Protein AF-A0A2S5KR65-F1 (afdb_monomer_lite)

Organism: NCBI:txid2083153

pLDDT: mean 71.74, std 11.84, range [53.06, 91.81]

Sequence (64 aa):
MRLFILIAVVLGLAGCVAAGNKACTTDSCSRPLSTPEKLVIWWSPSMRDGLPQDQDTTSHSFTN

InterPro domains:
  IPR048207 HrpT-like [NF041532] (13-60)

Foldseek 3Di:
DVVVVVVVVVVVVVVCVVVVPPPVDVVVDPDDDADPVGDDDDDDPVVCPPPDPPDDPPDDDDDD

Radius of gyration: 22.81 Å; chains: 1; bounding box: 56×31×54 Å

Structure (mmCIF, N/CA/C/O backbone):
data_AF-A0A2S5KR65-F1
#
_entry.id   AF-A0A2S5KR65-F1
#
loop_
_atom_site.group_PDB
_atom_site.id
_atom_site.type_symbol
_atom_site.label_atom_id
_atom_site.label_alt_id
_atom_site.label_comp_id
_atom_site.label_asym_id
_atom_site.label_entity_id
_atom_site.label_seq_id
_atom_site.pdbx_PDB_ins_code
_atom_site.Cartn_x
_atom_site.Cartn_y
_atom_site.Cartn_z
_atom_site.occupancy
_atom_site.B_iso_or_equiv
_atom_site.auth_seq_id
_atom_site.auth_comp_id
_atom_site.auth_asym_id
_atom_site.auth_atom_id
_atom_site.pdbx_PDB_model_num
ATOM 1 N N . MET A 1 1 ? 25.941 -19.024 30.726 1.00 67.56 1 MET A N 1
ATOM 2 C CA . MET A 1 1 ? 25.750 -19.300 29.280 1.00 67.56 1 MET A CA 1
ATOM 3 C C . MET A 1 1 ? 24.303 -19.105 28.813 1.00 67.56 1 MET A C 1
ATOM 5 O O . MET A 1 1 ? 24.103 -18.352 27.876 1.00 67.56 1 MET A O 1
ATOM 9 N N . ARG A 1 2 ? 23.286 -19.678 29.482 1.00 82.69 2 ARG A N 1
ATOM 10 C CA . ARG A 1 2 ? 21.861 -19.523 29.098 1.00 82.69 2 ARG A CA 1
ATOM 11 C C . ARG A 1 2 ? 21.352 -18.071 29.066 1.00 82.69 2 ARG A C 1
ATOM 13 O O . ARG A 1 2 ? 20.622 -17.710 28.156 1.00 82.69 2 ARG A O 1
ATOM 20 N N . LEU A 1 3 ? 21.792 -17.233 30.008 1.00 87.62 3 LEU A N 1
ATOM 21 C CA . LEU A 1 3 ? 21.410 -15.815 30.063 1.00 87.62 3 LEU A CA 1
ATOM 22 C C . LEU A 1 3 ? 21.879 -15.027 28.827 1.00 87.62 3 LEU A C 1
ATOM 24 O O . LEU A 1 3 ? 21.124 -14.237 28.279 1.00 87.62 3 LEU A O 1
ATOM 28 N N . PHE A 1 4 ? 23.095 -15.296 28.346 1.00 88.56 4 PHE A N 1
ATOM 29 C CA . PHE A 1 4 ? 23.641 -14.641 27.154 1.00 88.56 4 PHE A CA 1
ATOM 30 C C . PHE A 1 4 ? 22.877 -15.018 25.883 1.00 88.56 4 PHE A C 1
ATOM 32 O O . PHE A 1 4 ? 22.681 -14.171 25.019 1.00 88.56 4 PHE A O 1
ATOM 39 N N . ILE A 1 5 ? 22.390 -16.260 25.798 1.00 90.44 5 ILE A N 1
ATOM 40 C CA . ILE A 1 5 ? 21.554 -16.718 24.681 1.00 90.44 5 ILE A CA 1
ATOM 41 C C . ILE A 1 5 ? 20.214 -15.976 24.686 1.00 90.44 5 ILE A C 1
ATOM 43 O O . ILE A 1 5 ? 19.791 -15.481 23.648 1.00 90.44 5 ILE A O 1
ATOM 47 N N . LEU A 1 6 ? 19.574 -15.836 25.851 1.00 91.31 6 LEU A N 1
ATOM 48 C CA . LEU A 1 6 ? 18.311 -15.099 25.966 1.00 91.31 6 LEU A CA 1
ATOM 49 C C . LEU A 1 6 ? 18.474 -13.623 25.582 1.00 91.31 6 LEU A C 1
ATOM 51 O O . LEU A 1 6 ? 17.661 -13.093 24.832 1.00 91.31 6 LEU A O 1
ATOM 55 N N . ILE A 1 7 ? 19.554 -12.983 26.035 1.00 91.81 7 ILE A N 1
ATOM 56 C CA . ILE A 1 7 ? 19.862 -11.591 25.684 1.00 91.81 7 ILE A CA 1
ATOM 57 C C . ILE A 1 7 ? 20.096 -11.453 24.173 1.00 91.81 7 ILE A C 1
ATOM 59 O O . ILE A 1 7 ? 19.539 -10.551 23.551 1.00 91.81 7 ILE A O 1
ATOM 63 N N . ALA A 1 8 ? 20.857 -12.366 23.562 1.00 89.50 8 ALA A N 1
ATOM 64 C CA . ALA A 1 8 ? 21.110 -12.352 22.122 1.00 89.50 8 ALA A CA 1
ATOM 65 C C . ALA A 1 8 ? 19.824 -12.531 21.295 1.00 89.50 8 ALA A C 1
ATOM 67 O O . ALA A 1 8 ? 19.639 -11.845 20.293 1.00 89.50 8 ALA A O 1
ATOM 68 N N . VAL A 1 9 ? 18.912 -13.403 21.736 1.00 89.81 9 VAL A N 1
ATOM 69 C CA . VAL A 1 9 ? 17.616 -13.625 21.074 1.00 89.81 9 VAL A CA 1
ATOM 70 C C . VAL A 1 9 ? 16.736 -12.377 21.152 1.00 89.81 9 VAL A C 1
ATOM 72 O O . VAL A 1 9 ? 16.197 -11.950 20.132 1.00 89.81 9 VAL A O 1
ATOM 75 N N . VAL A 1 10 ? 16.625 -11.751 22.327 1.00 89.31 10 VAL A N 1
ATOM 76 C CA . VAL A 1 10 ? 15.825 -10.526 22.507 1.00 89.31 10 VAL A CA 1
ATOM 77 C C . VAL A 1 10 ? 16.383 -9.373 21.669 1.00 89.31 10 VAL A C 1
ATOM 79 O O . VAL A 1 10 ? 15.620 -8.681 20.995 1.00 89.31 10 VAL A O 1
ATOM 82 N N . LEU A 1 11 ? 17.706 -9.196 21.654 1.00 87.56 11 LEU A N 1
ATOM 83 C CA . LEU A 1 11 ? 18.363 -8.163 20.847 1.00 87.56 11 LEU A CA 1
ATOM 84 C C . LEU A 1 11 ? 18.199 -8.412 19.339 1.00 87.56 11 LEU A C 1
ATOM 86 O O . LEU A 1 11 ? 17.958 -7.467 18.590 1.00 87.56 11 LEU A O 1
ATOM 90 N N . GLY A 1 12 ? 18.272 -9.670 18.893 1.00 85.00 12 GLY A N 1
ATOM 91 C CA . GLY A 1 12 ? 18.046 -10.037 17.493 1.00 85.00 12 GLY A CA 1
ATOM 92 C C . GLY A 1 12 ? 16.611 -9.764 17.030 1.00 85.00 12 GLY A C 1
ATOM 93 O O . GLY A 1 12 ? 16.401 -9.164 15.977 1.00 85.00 12 GLY A O 1
ATOM 94 N N . LEU A 1 13 ? 15.619 -10.132 17.847 1.00 81.00 13 LEU A N 1
ATOM 95 C CA . LEU A 1 13 ? 14.200 -9.878 17.567 1.00 81.00 13 LEU A CA 1
ATOM 96 C C . LEU A 1 13 ? 13.883 -8.374 17.531 1.00 81.00 13 LEU A C 1
ATOM 98 O O . LEU A 1 13 ? 13.171 -7.920 16.635 1.00 81.00 13 LEU A O 1
ATOM 102 N N . ALA A 1 14 ? 14.446 -7.592 18.458 1.00 78.81 14 ALA A N 1
ATOM 103 C CA . ALA A 1 14 ? 14.287 -6.138 18.479 1.00 78.81 14 ALA A CA 1
ATOM 104 C C . ALA A 1 14 ? 14.856 -5.468 17.213 1.00 78.81 14 ALA A C 1
ATOM 106 O O . ALA A 1 14 ? 14.243 -4.546 16.673 1.00 78.81 14 ALA A O 1
ATOM 107 N N . GLY A 1 15 ? 15.985 -5.966 16.696 1.00 70.50 15 GLY A N 1
ATOM 108 C CA . GLY A 1 15 ? 16.579 -5.488 15.445 1.00 70.50 15 GLY A CA 1
ATOM 109 C C . GLY A 1 15 ? 15.700 -5.742 14.215 1.00 70.50 15 GLY A C 1
ATOM 110 O O . GLY A 1 15 ? 15.573 -4.862 13.366 1.00 70.50 15 GLY A O 1
ATOM 111 N N . CYS A 1 16 ? 15.034 -6.899 14.133 1.00 70.12 16 CYS A N 1
ATOM 112 C CA . CYS A 1 16 ? 14.126 -7.210 13.022 1.00 70.12 16 CYS A CA 1
ATOM 113 C C . CYS A 1 16 ? 12.898 -6.292 12.981 1.00 70.12 16 CYS A C 1
ATOM 115 O O . CYS A 1 16 ? 12.509 -5.845 11.903 1.00 70.12 16 CYS A O 1
ATOM 117 N N . VAL A 1 17 ? 12.306 -5.971 14.135 1.00 66.12 17 VAL A N 1
ATOM 118 C CA . VAL A 1 17 ? 11.151 -5.057 14.196 1.00 66.12 17 VAL A CA 1
ATOM 119 C C . VAL A 1 17 ? 11.580 -3.617 13.896 1.00 66.12 17 VAL A C 1
ATOM 121 O O . VAL A 1 17 ? 10.856 -2.889 13.222 1.00 66.12 17 VAL A O 1
ATOM 124 N N . ALA A 1 18 ? 12.772 -3.206 14.339 1.00 63.19 18 ALA A N 1
ATOM 125 C CA . ALA A 1 18 ? 13.300 -1.871 14.060 1.00 63.19 18 ALA A CA 1
ATOM 126 C C . ALA A 1 18 ? 13.703 -1.677 12.584 1.00 63.19 18 ALA A C 1
ATOM 128 O O . ALA A 1 18 ? 13.496 -0.599 12.031 1.00 63.19 18 ALA A O 1
ATOM 129 N N . ALA A 1 19 ? 14.244 -2.711 11.930 1.00 61.28 19 ALA A N 1
ATOM 130 C CA . ALA A 1 19 ? 14.682 -2.649 10.533 1.00 61.28 19 ALA A CA 1
ATOM 131 C C . ALA A 1 19 ? 13.556 -2.913 9.515 1.00 61.28 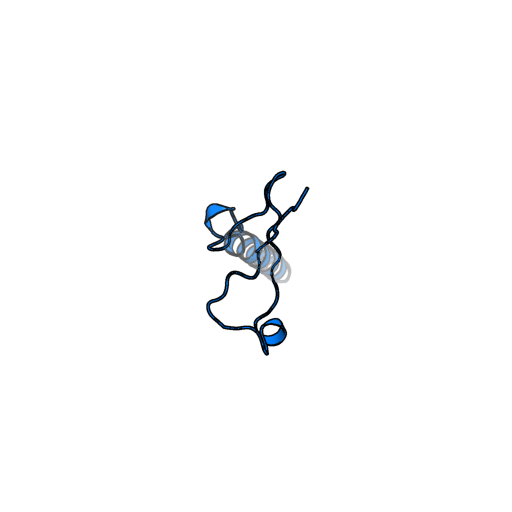19 ALA A C 1
ATOM 133 O O . ALA A 1 19 ? 13.651 -2.479 8.368 1.00 61.28 19 ALA A O 1
ATOM 134 N N . GLY A 1 20 ? 12.487 -3.611 9.919 1.00 55.72 20 GLY A N 1
ATOM 135 C CA . GLY A 1 20 ? 11.361 -3.964 9.047 1.00 55.72 20 GLY A CA 1
ATOM 136 C C . GLY A 1 20 ? 10.405 -2.810 8.746 1.00 55.72 20 GLY A C 1
ATOM 137 O O . GLY A 1 20 ? 9.625 -2.886 7.800 1.00 55.72 20 GLY A O 1
ATOM 138 N N . ASN A 1 21 ? 10.495 -1.712 9.496 1.00 56.81 21 ASN A N 1
ATOM 139 C CA . ASN A 1 21 ? 9.609 -0.568 9.339 1.00 56.81 21 ASN A CA 1
ATOM 140 C C . ASN A 1 21 ? 10.238 0.506 8.445 1.00 56.81 21 ASN A C 1
ATOM 142 O O . ASN A 1 21 ? 10.329 1.677 8.812 1.00 56.81 21 ASN A O 1
ATOM 146 N N . LYS A 1 22 ? 10.504 0.154 7.183 1.00 55.56 22 LYS A N 1
ATOM 147 C CA . LYS A 1 22 ? 10.004 1.037 6.122 1.00 55.56 22 LYS A CA 1
ATOM 148 C C . LYS A 1 22 ? 8.488 0.942 6.253 1.00 55.56 22 LYS A C 1
ATOM 150 O O . LYS A 1 22 ? 7.861 0.130 5.580 1.00 55.56 22 LYS A O 1
ATOM 155 N N . ALA A 1 23 ? 7.920 1.669 7.222 1.00 55.28 23 ALA A N 1
ATOM 156 C CA . ALA A 1 23 ? 6.486 1.843 7.293 1.00 55.28 23 ALA A CA 1
ATOM 157 C C . ALA A 1 23 ? 6.060 2.145 5.858 1.00 55.28 23 ALA A C 1
ATOM 159 O O . ALA A 1 23 ? 6.712 2.961 5.199 1.00 55.28 23 ALA A O 1
ATOM 160 N N . CYS A 1 24 ? 5.062 1.432 5.339 1.00 56.03 24 CYS A N 1
ATOM 161 C CA . CYS A 1 24 ? 4.375 1.871 4.135 1.00 56.03 24 CYS A CA 1
ATOM 162 C C . CYS A 1 24 ? 3.723 3.207 4.491 1.00 56.03 24 CYS A C 1
ATOM 164 O O . CYS A 1 24 ? 2.543 3.283 4.817 1.00 56.03 24 CYS A O 1
ATOM 166 N N . THR A 1 25 ? 4.540 4.255 4.540 1.00 57.84 25 THR A N 1
ATOM 167 C CA . THR A 1 25 ? 4.096 5.625 4.550 1.00 57.84 25 THR A CA 1
ATOM 168 C C . THR A 1 25 ? 3.401 5.811 3.217 1.00 57.84 25 THR A C 1
ATOM 170 O O . THR A 1 25 ? 3.773 5.196 2.214 1.00 57.84 25 THR A O 1
ATOM 173 N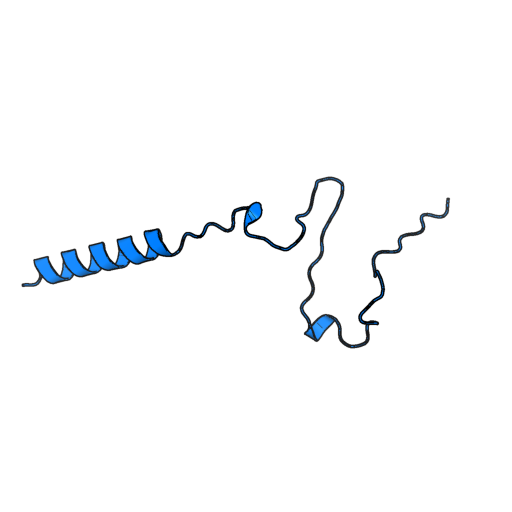 N . THR A 1 26 ? 2.362 6.625 3.199 1.00 56.47 26 THR A N 1
ATOM 174 C CA . THR A 1 26 ? 1.627 6.952 1.975 1.00 56.47 26 THR A CA 1
ATOM 175 C C . THR A 1 26 ? 2.563 7.387 0.840 1.00 56.47 26 THR A C 1
ATOM 177 O O . THR A 1 26 ? 2.306 7.059 -0.312 1.00 56.47 26 THR A O 1
ATOM 180 N N . ASP A 1 27 ? 3.704 7.996 1.179 1.00 57.94 27 ASP A N 1
ATOM 181 C CA . ASP A 1 27 ? 4.759 8.417 0.246 1.00 57.94 27 ASP A CA 1
ATOM 182 C C . ASP A 1 27 ? 5.614 7.270 -0.321 1.00 57.94 27 ASP A C 1
ATOM 184 O O . ASP A 1 27 ? 6.263 7.426 -1.353 1.00 57.94 27 ASP A O 1
ATOM 188 N N . SER A 1 28 ? 5.634 6.105 0.334 1.00 54.62 28 SER A N 1
ATOM 189 C CA . SER A 1 28 ? 6.347 4.907 -0.139 1.00 54.62 28 SER A CA 1
ATOM 190 C C . SER A 1 28 ? 5.527 4.094 -1.147 1.00 54.62 28 SER A C 1
ATOM 192 O O . SER A 1 28 ? 6.050 3.190 -1.803 1.00 54.62 28 SER A O 1
ATOM 194 N N . CYS A 1 29 ? 4.237 4.401 -1.291 1.00 61.4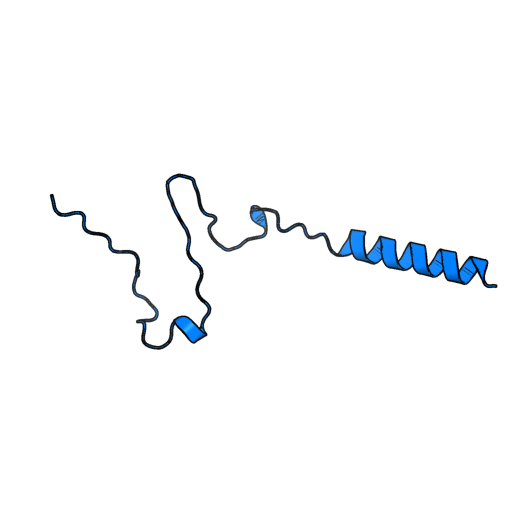4 29 CYS A N 1
ATOM 195 C CA . CYS A 1 29 ? 3.364 3.761 -2.257 1.00 61.44 29 CYS A CA 1
ATOM 196 C C . CYS A 1 29 ? 3.431 4.522 -3.584 1.00 61.44 29 CYS A C 1
ATOM 198 O O . CYS A 1 29 ? 2.787 5.548 -3.753 1.00 61.44 29 CYS A O 1
ATOM 200 N N . SER A 1 30 ? 4.090 3.955 -4.600 1.00 64.31 30 SER A N 1
ATOM 201 C CA . SER A 1 30 ? 3.988 4.441 -5.994 1.00 64.31 30 SER A CA 1
ATOM 202 C C . SER A 1 30 ? 2.559 4.336 -6.573 1.00 64.31 30 SER A C 1
ATOM 204 O O . SER A 1 30 ? 2.346 4.552 -7.765 1.00 64.31 30 SER A O 1
ATOM 206 N N . ARG A 1 31 ? 1.586 3.910 -5.763 1.00 69.31 31 ARG A N 1
ATOM 207 C CA . ARG A 1 31 ? 0.238 3.529 -6.170 1.00 69.31 31 ARG A CA 1
ATOM 208 C C . ARG A 1 31 ? -0.771 4.486 -5.547 1.00 69.31 31 ARG A C 1
ATOM 210 O O . ARG A 1 31 ? -0.651 4.780 -4.360 1.00 69.31 31 ARG A O 1
ATOM 217 N N . PRO A 1 32 ? -1.770 4.933 -6.322 1.00 73.12 32 PRO A N 1
ATOM 218 C CA . PRO A 1 32 ? -2.768 5.868 -5.834 1.00 73.12 32 PRO A CA 1
ATOM 219 C C . PRO A 1 32 ? -3.608 5.237 -4.721 1.00 73.12 32 PRO A C 1
ATOM 221 O O . PRO A 1 32 ? -3.971 4.061 -4.792 1.00 73.12 32 PRO A O 1
ATOM 224 N N . LEU A 1 33 ? -3.913 6.042 -3.707 1.00 78.31 33 LEU A N 1
ATOM 225 C CA . LEU A 1 33 ? -4.779 5.677 -2.590 1.00 78.31 33 LEU A CA 1
ATOM 226 C C . LEU A 1 33 ? -6.228 6.072 -2.890 1.00 78.31 33 LEU A C 1
ATOM 228 O O . LEU A 1 33 ? -6.482 6.987 -3.676 1.00 78.31 33 LEU A O 1
ATOM 232 N N . SER A 1 34 ? -7.169 5.385 -2.247 1.00 83.00 34 SER A N 1
ATOM 233 C CA . SER A 1 34 ? -8.583 5.764 -2.277 1.00 83.00 34 SER A CA 1
ATOM 234 C C . SER A 1 34 ? -8.828 7.018 -1.428 1.00 83.00 34 SER A C 1
ATOM 236 O O . SER A 1 34 ? -8.223 7.179 -0.367 1.00 83.00 34 SER A O 1
ATOM 238 N N . THR A 1 35 ? -9.744 7.874 -1.868 1.00 83.56 35 THR A N 1
ATOM 239 C CA . THR A 1 35 ? -10.284 9.020 -1.117 1.00 83.56 35 THR A CA 1
ATOM 240 C C . THR A 1 35 ? -11.796 8.839 -0.935 1.00 83.56 35 THR A C 1
ATOM 242 O O . THR A 1 35 ? -12.376 7.959 -1.580 1.00 83.56 35 THR A O 1
ATOM 245 N N . PRO A 1 36 ? -12.471 9.630 -0.079 1.00 87.69 36 PRO A N 1
ATOM 246 C CA . PRO A 1 36 ? -13.928 9.545 0.076 1.00 87.69 36 PRO A CA 1
ATOM 247 C C . PRO A 1 36 ? -14.700 9.674 -1.248 1.00 87.69 36 PRO A C 1
ATOM 249 O O . PRO A 1 36 ? -15.763 9.084 -1.409 1.00 87.69 36 PRO A O 1
ATOM 252 N N . GLU A 1 37 ? -14.140 10.401 -2.212 1.00 87.06 37 GLU A N 1
ATOM 253 C CA . GLU A 1 37 ? -14.724 10.672 -3.526 1.00 87.06 37 GLU A CA 1
ATOM 254 C C . GLU A 1 37 ? -14.196 9.737 -4.625 1.00 87.06 37 GLU A C 1
ATOM 256 O O . GLU A 1 37 ? -14.692 9.769 -5.752 1.00 87.06 37 GLU A O 1
ATOM 261 N N . LYS A 1 38 ? -13.174 8.918 -4.337 1.00 80.69 38 LYS A N 1
ATOM 262 C CA . LYS A 1 38 ? -12.494 8.091 -5.340 1.00 80.69 38 LYS A CA 1
ATOM 263 C C . LYS A 1 38 ? -12.058 6.746 -4.774 1.00 80.69 38 LYS A C 1
ATOM 265 O O . LYS A 1 38 ? -11.120 6.661 -3.987 1.00 80.69 38 LYS A O 1
ATOM 270 N N . LEU A 1 39 ? -12.651 5.670 -5.279 1.00 83.69 39 LEU A N 1
ATOM 271 C CA . LEU A 1 39 ? -12.220 4.308 -4.976 1.00 83.69 39 LEU A CA 1
ATOM 272 C C . LEU A 1 39 ? -11.164 3.832 -5.985 1.00 83.69 39 LEU A C 1
ATOM 274 O O . LEU A 1 39 ? -11.394 3.873 -7.191 1.00 83.69 39 LEU A O 1
ATOM 278 N N . VAL A 1 40 ? -10.022 3.341 -5.497 1.00 80.38 40 VAL A N 1
ATOM 279 C CA . VAL A 1 40 ? -9.001 2.676 -6.322 1.00 80.38 40 VAL A CA 1
ATOM 280 C C . VAL A 1 40 ? -9.083 1.168 -6.095 1.00 80.38 40 VAL A C 1
ATOM 282 O O . VAL A 1 40 ? -8.813 0.686 -4.996 1.00 80.38 40 VAL A O 1
ATOM 285 N N . ILE A 1 41 ? -9.433 0.411 -7.138 1.00 77.75 41 ILE A N 1
ATOM 286 C CA . ILE A 1 41 ? -9.499 -1.057 -7.099 1.00 77.75 41 ILE A CA 1
ATOM 287 C C . ILE A 1 41 ? -8.253 -1.630 -7.776 1.00 77.75 41 ILE A C 1
ATOM 289 O O . ILE A 1 41 ? -7.952 -1.309 -8.923 1.00 77.75 41 ILE A O 1
ATOM 293 N N . TRP A 1 42 ? -7.529 -2.501 -7.069 1.00 75.25 42 TRP A N 1
ATOM 294 C CA . TRP A 1 42 ? -6.358 -3.196 -7.603 1.00 75.25 42 TRP A CA 1
ATOM 295 C C . TRP A 1 42 ? -6.675 -4.655 -7.907 1.00 75.25 42 TRP A C 1
ATOM 297 O O . TRP A 1 42 ? -6.992 -5.426 -7.006 1.00 75.25 42 TRP A O 1
ATOM 307 N N . TRP A 1 43 ? -6.493 -5.051 -9.164 1.00 77.12 43 TRP A N 1
ATOM 308 C CA . TRP A 1 43 ? -6.487 -6.453 -9.574 1.00 77.12 43 TRP A CA 1
ATOM 309 C C . TRP A 1 43 ? -5.088 -6.894 -10.030 1.00 77.12 43 TRP A C 1
ATOM 311 O O . TRP A 1 43 ? -4.294 -6.096 -10.561 1.00 77.12 43 TRP A O 1
ATOM 321 N N . SER A 1 44 ? -4.773 -8.169 -9.785 1.00 74.88 44 SER A N 1
ATOM 322 C CA . SER A 1 44 ? -3.484 -8.787 -10.118 1.00 74.88 44 SER A CA 1
ATOM 323 C C . SER A 1 44 ? -3.255 -8.832 -11.636 1.00 74.88 44 SER A C 1
ATOM 325 O O . SER A 1 44 ? -4.209 -8.731 -12.408 1.00 74.88 44 SER A O 1
ATOM 327 N N . PRO A 1 45 ? -2.005 -9.004 -12.109 1.00 73.75 45 PRO A N 1
ATOM 328 C CA . PRO A 1 45 ? -1.728 -9.143 -13.539 1.00 73.75 45 PRO A CA 1
ATOM 329 C C . PRO A 1 45 ? -2.496 -10.289 -14.204 1.00 73.75 45 PRO A C 1
ATOM 331 O O . PRO A 1 45 ? -2.971 -10.128 -15.316 1.00 73.75 45 PRO A O 1
ATOM 334 N N . SER A 1 46 ? -2.696 -11.409 -13.505 1.00 79.00 46 SER A N 1
ATOM 335 C CA . SER A 1 46 ? -3.481 -12.540 -14.017 1.00 79.00 46 SER A CA 1
ATOM 336 C C . SER A 1 46 ? -4.958 -12.211 -14.244 1.00 79.00 46 SER A C 1
ATOM 338 O O . SER A 1 46 ? -5.595 -12.816 -15.091 1.00 79.00 46 SER A O 1
ATOM 340 N N . MET A 1 47 ? -5.508 -11.238 -13.516 1.00 77.19 47 MET A N 1
ATOM 341 C CA . MET A 1 47 ? -6.878 -10.759 -13.724 1.00 77.19 47 MET A CA 1
ATOM 342 C C . MET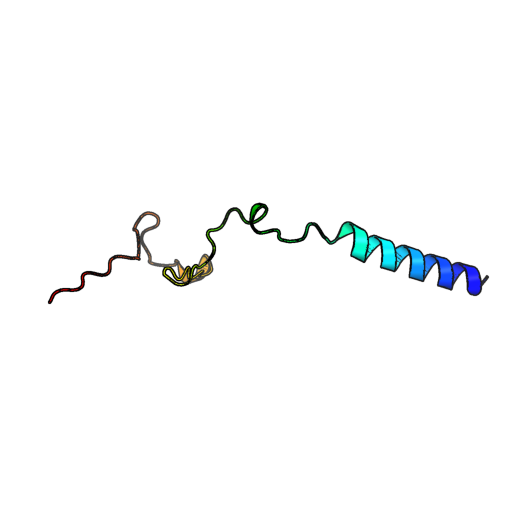 A 1 47 ? -6.980 -9.734 -14.862 1.00 77.19 47 MET A C 1
ATOM 344 O O . MET A 1 47 ? -8.080 -9.317 -15.201 1.00 77.19 47 MET A O 1
ATOM 348 N N . ARG A 1 48 ? -5.845 -9.300 -15.430 1.00 75.81 48 ARG A N 1
ATOM 349 C CA . ARG A 1 48 ? -5.792 -8.415 -16.610 1.00 75.81 48 ARG A CA 1
ATOM 350 C C . ARG A 1 48 ? -5.899 -9.186 -17.915 1.00 75.81 48 ARG A C 1
ATOM 352 O O . ARG A 1 48 ? -5.928 -8.561 -18.968 1.00 75.81 48 ARG A O 1
A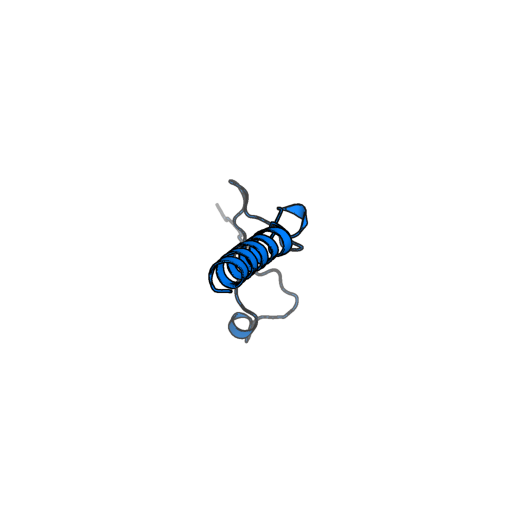TOM 359 N N . ASP A 1 49 ? -5.893 -10.512 -17.848 1.00 78.44 49 ASP A N 1
ATOM 360 C CA . ASP A 1 49 ? -5.873 -11.344 -19.037 1.00 78.44 49 ASP A CA 1
ATOM 361 C C . ASP A 1 49 ? -7.129 -11.091 -19.886 1.00 78.44 49 ASP A C 1
ATOM 363 O O . ASP A 1 49 ? -8.251 -11.097 -19.378 1.00 78.44 49 ASP A O 1
ATOM 367 N N . GLY A 1 50 ? -6.929 -10.781 -21.168 1.00 72.94 50 GLY A N 1
ATOM 368 C CA . GLY A 1 50 ? -7.998 -10.386 -22.093 1.00 72.94 50 GLY A CA 1
ATOM 369 C C . GLY A 1 50 ? -8.414 -8.905 -22.075 1.00 72.94 50 GLY A C 1
ATOM 370 O O . GLY A 1 50 ? -9.277 -8.531 -22.868 1.00 72.94 50 GLY A O 1
ATOM 371 N N . LEU A 1 51 ? -7.813 -8.048 -21.237 1.00 69.94 51 LEU A N 1
ATOM 372 C CA . LEU A 1 51 ? -8.023 -6.594 -21.290 1.00 69.94 51 LEU A CA 1
ATOM 373 C C . LEU A 1 51 ? -6.951 -5.903 -22.157 1.00 69.94 51 LEU A C 1
ATOM 375 O O . LEU A 1 51 ? -5.777 -6.272 -22.079 1.00 69.94 51 LEU A O 1
ATOM 379 N N . PRO A 1 52 ? -7.311 -4.872 -22.948 1.00 69.19 52 PRO A N 1
ATOM 380 C CA . PRO A 1 52 ? -6.334 -4.029 -23.632 1.00 69.19 52 PRO A CA 1
ATOM 381 C C . PRO A 1 52 ? -5.379 -3.385 -22.621 1.00 69.19 52 PRO A C 1
ATOM 383 O O . PRO A 1 52 ? -5.804 -2.897 -21.573 1.00 69.19 52 PRO A O 1
ATOM 386 N N . GLN A 1 53 ? -4.081 -3.393 -22.921 1.00 62.53 53 GLN A N 1
ATOM 387 C CA . GLN A 1 53 ? -3.021 -3.043 -21.967 1.00 62.53 53 GLN A CA 1
ATOM 388 C C . GLN A 1 53 ? -2.928 -1.531 -21.674 1.00 62.53 53 GLN A C 1
ATOM 390 O O . GLN A 1 53 ? -2.193 -1.111 -20.780 1.00 62.53 53 GLN A O 1
ATOM 395 N N . ASP A 1 54 ? -3.695 -0.732 -22.410 1.00 61.81 54 ASP A N 1
ATOM 396 C CA . ASP A 1 54 ? -3.628 0.722 -22.526 1.00 61.81 54 ASP A CA 1
ATOM 397 C C . ASP A 1 54 ? -4.997 1.419 -22.421 1.00 61.81 54 ASP A C 1
ATOM 399 O O . ASP A 1 54 ? -5.067 2.643 -22.536 1.00 61.81 54 ASP A O 1
ATOM 403 N N . GLN A 1 55 ? -6.084 0.681 -22.169 1.00 59.78 55 GLN A N 1
ATOM 404 C CA . GLN A 1 55 ? -7.405 1.289 -22.009 1.00 59.78 55 GLN A CA 1
A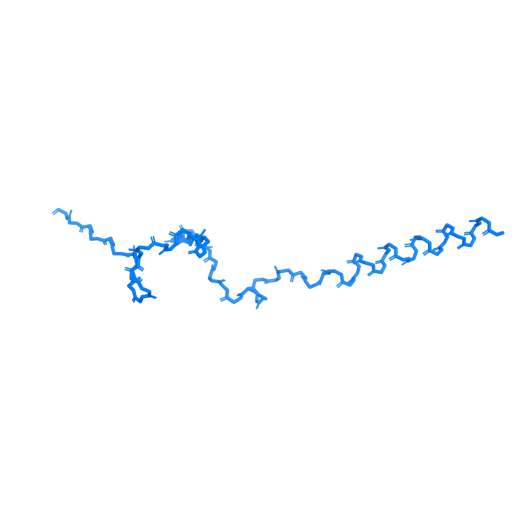TOM 405 C C . GLN A 1 55 ? -7.733 1.611 -20.555 1.00 59.78 55 GLN A C 1
ATOM 407 O O . GLN A 1 55 ? -7.633 0.772 -19.658 1.00 59.78 55 GLN A O 1
ATOM 412 N N . ASP A 1 56 ? -8.181 2.847 -20.346 1.00 61.09 56 ASP A N 1
ATOM 413 C CA . ASP A 1 56 ? -8.759 3.286 -19.087 1.00 61.09 56 ASP A CA 1
ATOM 414 C C . ASP A 1 56 ? -10.099 2.562 -18.886 1.00 61.09 56 ASP A C 1
ATOM 416 O O . ASP A 1 56 ? -11.102 2.837 -19.546 1.00 61.09 56 ASP A O 1
ATOM 420 N N . THR A 1 57 ? -10.117 1.585 -17.984 1.00 62.94 57 THR A N 1
ATOM 421 C CA . THR A 1 57 ? -11.291 0.750 -17.674 1.00 62.94 57 THR A CA 1
ATOM 422 C C . THR A 1 57 ? -12.361 1.495 -16.868 1.00 62.94 57 THR A C 1
ATOM 424 O O . THR A 1 57 ? -13.323 0.889 -16.405 1.00 62.94 57 THR A O 1
ATOM 427 N N . THR A 1 58 ? -12.179 2.799 -16.655 1.00 57.88 58 THR A N 1
ATOM 428 C CA . THR A 1 58 ? -12.956 3.623 -15.720 1.00 57.88 58 THR A CA 1
ATOM 429 C C . THR A 1 58 ? -13.893 4.595 -16.447 1.00 57.88 58 THR A C 1
ATOM 431 O O . THR A 1 58 ? -14.055 5.742 -16.036 1.00 57.88 58 THR A O 1
ATOM 434 N N . SER A 1 59 ? -14.512 4.176 -17.555 1.00 60.12 59 SER A N 1
ATOM 435 C CA . SER A 1 59 ? -15.511 4.998 -18.248 1.00 60.12 59 SER A CA 1
ATOM 436 C C . SER A 1 59 ? -16.908 4.766 -17.660 1.00 60.12 59 SER A C 1
ATOM 438 O O . SER A 1 59 ? -17.587 3.790 -17.961 1.00 60.12 59 SER A O 1
ATOM 440 N N . HIS A 1 60 ? -17.357 5.696 -16.813 1.00 57.81 60 HIS A N 1
ATOM 441 C CA . HIS A 1 60 ? -18.746 5.766 -16.358 1.00 57.81 60 HIS A CA 1
ATOM 442 C C . HIS A 1 60 ? -19.440 6.944 -17.046 1.00 57.81 60 HIS A C 1
ATOM 444 O O . HIS A 1 60 ? -19.182 8.100 -16.718 1.00 57.81 60 HIS A O 1
ATOM 450 N N . SER A 1 61 ? -20.322 6.660 -18.007 1.00 61.19 61 SER A N 1
ATOM 451 C CA . SER A 1 61 ? -21.253 7.662 -18.532 1.00 61.19 61 SER A CA 1
ATOM 452 C C . SER A 1 61 ? -22.546 7.581 -17.728 1.00 61.19 61 SER A C 1
ATOM 454 O O . SER A 1 61 ? -23.291 6.610 -17.837 1.00 61.19 61 SER A O 1
ATOM 456 N N . PHE A 1 62 ? -22.801 8.586 -16.892 1.00 61.94 62 PHE A N 1
ATOM 457 C CA . PHE A 1 62 ? -24.126 8.798 -16.318 1.00 61.94 62 PHE A CA 1
ATOM 458 C C . PHE A 1 62 ? -24.964 9.526 -17.366 1.00 61.94 62 PHE A C 1
ATOM 460 O O . PHE A 1 62 ? -24.816 10.731 -17.561 1.00 61.94 62 PHE A O 1
ATOM 467 N N . THR A 1 63 ? -25.803 8.787 -18.087 1.00 58.97 63 THR A N 1
ATOM 468 C CA . THR A 1 63 ? -26.848 9.387 -18.921 1.00 58.97 63 THR A CA 1
ATOM 469 C C . THR A 1 63 ? -28.073 9.611 -18.032 1.00 58.97 63 THR A C 1
ATOM 471 O O . THR A 1 63 ? -28.531 8.667 -17.391 1.00 58.97 63 THR A O 1
ATOM 474 N N . ASN A 1 64 ? -28.522 10.865 -17.931 1.00 53.06 64 ASN A N 1
ATOM 475 C CA . ASN A 1 64 ? -29.763 11.264 -17.253 1.00 53.06 64 ASN A CA 1
ATOM 476 C C . ASN A 1 64 ? -30.968 10.949 -18.142 1.00 53.06 64 ASN A C 1
ATOM 478 O O . ASN A 1 64 ? -30.854 11.239 -19.357 1.00 53.06 64 ASN A O 1
#

Secondary structure (DSSP, 8-state):
-HHHHHHHHHHHHHHHHHHH-----GGG-SSPPPBTTB------GGGGTTS-TT--S-------